Protein AF-A0A660NK61-F1 (afdb_monomer_lite)

Structure (mmCIF, N/CA/C/O backbone):
data_AF-A0A660NK61-F1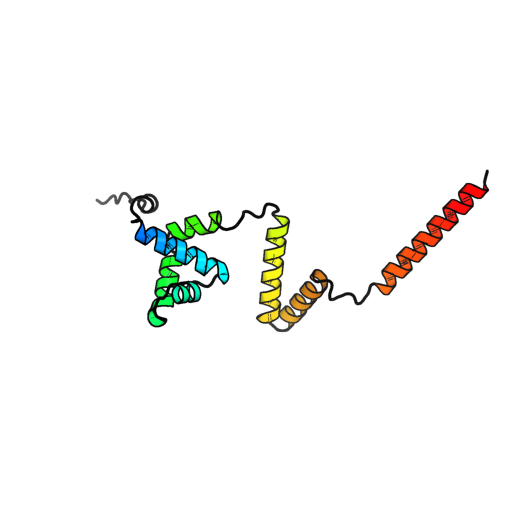
#
_entry.id   AF-A0A660NK61-F1
#
loop_
_atom_site.group_PDB
_atom_site.id
_atom_site.type_symbol
_atom_site.label_atom_id
_atom_site.label_alt_id
_atom_site.label_comp_id
_atom_site.label_asym_id
_atom_site.label_entity_id
_atom_site.label_seq_id
_atom_site.pdbx_PDB_ins_code
_atom_site.Cartn_x
_atom_site.Cartn_y
_atom_site.Cartn_z
_atom_site.occupancy
_atom_site.B_iso_or_equiv
_atom_site.auth_seq_id
_atom_site.auth_comp_id
_atom_site.auth_asym_id
_atom_site.auth_atom_id
_atom_site.pdbx_PDB_model_num
ATOM 1 N N . MET A 1 1 ? 45.133 -19.763 -10.927 1.00 37.56 1 MET A N 1
ATOM 2 C CA . MET A 1 1 ? 44.613 -19.486 -9.571 1.00 37.56 1 MET A CA 1
ATOM 3 C C . MET A 1 1 ? 43.768 -18.231 -9.644 1.00 37.56 1 MET A C 1
ATOM 5 O O . MET A 1 1 ? 44.302 -17.174 -9.946 1.00 37.56 1 MET A O 1
ATOM 9 N N . GLY A 1 2 ? 42.454 -18.376 -9.482 1.00 45.50 2 GLY A N 1
ATOM 10 C CA . GLY A 1 2 ? 41.521 -17.257 -9.492 1.00 45.50 2 GLY A CA 1
ATOM 11 C C . GLY A 1 2 ? 41.508 -16.524 -8.156 1.00 45.50 2 GLY A C 1
ATOM 12 O O . GLY A 1 2 ? 41.572 -17.148 -7.099 1.00 45.50 2 GLY A O 1
ATOM 13 N N . LYS A 1 3 ? 41.370 -15.203 -8.227 1.00 39.81 3 LYS A N 1
ATOM 14 C CA . LYS A 1 3 ? 40.643 -14.419 -7.233 1.00 39.81 3 LYS A CA 1
ATOM 15 C C . LYS A 1 3 ? 39.772 -13.437 -8.004 1.00 39.81 3 LYS A C 1
ATOM 17 O O . LYS A 1 3 ? 40.244 -12.412 -8.479 1.00 39.81 3 LYS A O 1
ATOM 22 N N . GLN A 1 4 ? 38.514 -13.830 -8.188 1.00 43.00 4 GLN A N 1
ATOM 23 C CA . GLN A 1 4 ? 37.429 -12.924 -8.533 1.00 43.00 4 GLN A CA 1
ATOM 24 C C . GLN A 1 4 ? 37.306 -11.930 -7.377 1.00 43.00 4 GLN A C 1
ATOM 26 O O . GLN A 1 4 ? 36.860 -12.289 -6.290 1.00 43.00 4 GLN A O 1
ATOM 31 N N . THR A 1 5 ? 37.752 -10.697 -7.584 1.00 44.28 5 THR A N 1
ATOM 32 C CA . THR A 1 5 ? 37.289 -9.576 -6.772 1.00 44.28 5 THR A CA 1
ATOM 33 C C . THR A 1 5 ? 35.879 -9.279 -7.253 1.00 44.28 5 THR A C 1
ATOM 35 O O . THR A 1 5 ? 35.692 -8.796 -8.370 1.00 44.28 5 THR A O 1
ATOM 38 N N . ALA A 1 6 ? 34.896 -9.689 -6.455 1.00 44.34 6 ALA A N 1
ATOM 39 C CA . ALA A 1 6 ? 33.497 -9.375 -6.670 1.00 44.34 6 ALA A CA 1
ATOM 40 C C . ALA A 1 6 ? 33.363 -7.854 -6.815 1.00 44.34 6 ALA A C 1
ATOM 42 O O . ALA A 1 6 ? 33.584 -7.110 -5.863 1.00 44.34 6 ALA A O 1
ATOM 43 N N . PHE A 1 7 ? 33.080 -7.405 -8.036 1.00 41.19 7 PHE A N 1
ATOM 44 C CA . PHE A 1 7 ? 32.620 -6.051 -8.286 1.00 41.19 7 PHE A CA 1
ATOM 45 C C . PHE A 1 7 ? 31.256 -5.941 -7.620 1.00 41.19 7 PHE A C 1
ATOM 47 O O . PHE A 1 7 ? 30.311 -6.610 -8.036 1.00 41.19 7 PHE A O 1
ATOM 54 N N . ASP A 1 8 ? 31.179 -5.161 -6.549 1.00 45.44 8 ASP A N 1
ATOM 55 C CA . ASP A 1 8 ? 29.923 -4.878 -5.878 1.00 45.44 8 ASP A CA 1
ATOM 56 C C . ASP A 1 8 ? 29.062 -4.017 -6.818 1.00 45.44 8 ASP A C 1
ATOM 58 O O . ASP A 1 8 ? 29.310 -2.833 -7.041 1.00 45.44 8 ASP A O 1
ATOM 62 N N . VAL A 1 9 ? 28.095 -4.664 -7.475 1.00 48.53 9 VAL A N 1
ATOM 63 C CA . VAL A 1 9 ? 27.242 -4.096 -8.540 1.00 48.53 9 VAL A CA 1
ATOM 64 C C . VAL A 1 9 ? 26.232 -3.079 -7.978 1.00 48.53 9 VAL A C 1
ATOM 66 O O . VAL A 1 9 ? 25.512 -2.422 -8.732 1.00 48.53 9 VAL A O 1
ATOM 69 N N . SER A 1 10 ? 26.167 -2.931 -6.654 1.00 47.00 10 SER A N 1
ATOM 70 C CA . SER A 1 10 ? 25.182 -2.104 -5.959 1.00 47.00 10 SER A CA 1
ATOM 71 C C . SER A 1 10 ? 25.437 -0.593 -6.090 1.00 47.00 10 SER A C 1
ATOM 73 O O . SER A 1 10 ? 24.477 0.174 -6.165 1.00 47.00 10 SER A O 1
ATOM 75 N N . GLU A 1 11 ? 26.693 -0.153 -6.229 1.00 42.38 11 GLU A N 1
ATOM 76 C CA . GLU A 1 11 ? 27.041 1.280 -6.240 1.00 42.38 11 GLU A CA 1
ATOM 77 C C . GLU A 1 11 ? 27.090 1.922 -7.646 1.00 42.38 11 GLU A C 1
ATOM 79 O O . GLU A 1 11 ? 26.997 3.142 -7.772 1.00 42.38 11 GLU A O 1
ATOM 84 N N . MET A 1 12 ? 27.154 1.144 -8.737 1.00 43.84 12 MET A N 1
ATOM 85 C CA . MET A 1 12 ? 27.301 1.692 -10.104 1.00 43.84 12 MET A CA 1
ATOM 86 C C . MET A 1 12 ? 25.999 2.184 -10.778 1.00 43.84 12 MET A C 1
ATOM 88 O O . MET A 1 12 ? 26.067 2.865 -11.802 1.00 43.84 12 MET A O 1
ATOM 92 N N . LYS A 1 13 ? 24.802 1.874 -10.258 1.00 51.62 13 LYS A N 1
ATOM 93 C CA . LYS A 1 13 ? 23.532 2.053 -11.007 1.00 51.62 13 LYS A CA 1
ATOM 94 C C . LYS A 1 13 ? 22.790 3.386 -10.835 1.00 51.62 13 LYS A C 1
ATOM 96 O O . LYS A 1 13 ? 21.799 3.595 -11.528 1.00 51.62 13 LYS A O 1
ATOM 101 N N . GLN A 1 14 ? 23.225 4.297 -9.964 1.00 49.81 14 GLN A N 1
ATOM 102 C CA . GLN A 1 14 ? 22.480 5.549 -9.723 1.00 49.81 14 GLN A CA 1
ATOM 103 C C . GLN A 1 14 ? 22.960 6.753 -10.557 1.00 49.81 14 GLN A C 1
ATOM 105 O O . GLN A 1 14 ? 22.228 7.731 -10.688 1.00 49.81 14 GLN A O 1
ATOM 110 N N . GLY A 1 15 ? 24.151 6.689 -11.165 1.00 49.44 15 GLY A N 1
ATOM 111 C CA . GLY A 1 15 ? 24.775 7.833 -11.851 1.00 49.44 15 GLY A CA 1
ATOM 112 C C . GLY A 1 15 ? 24.477 7.993 -13.349 1.00 49.44 15 GLY A C 1
ATOM 113 O O . GLY A 1 15 ? 24.793 9.042 -13.902 1.00 49.44 15 GLY A O 1
ATOM 114 N N . TYR A 1 16 ? 23.876 6.996 -14.011 1.00 56.84 16 TYR A N 1
ATOM 115 C CA . TYR A 1 16 ? 23.805 6.931 -15.486 1.00 56.84 16 TYR A CA 1
ATOM 116 C C . TYR A 1 16 ? 22.389 6.831 -16.069 1.00 56.84 16 TYR A C 1
ATOM 118 O O . TYR A 1 16 ? 22.238 6.521 -17.245 1.00 56.84 16 TYR A O 1
ATOM 126 N N . LEU A 1 17 ? 21.348 7.090 -15.276 1.00 68.06 17 LEU A N 1
ATOM 127 C CA . LEU A 1 17 ? 19.986 7.168 -15.808 1.00 68.06 17 LEU A CA 1
ATOM 128 C C . LEU A 1 17 ? 19.835 8.440 -16.636 1.00 68.06 17 LEU A C 1
ATOM 130 O O . LEU A 1 17 ? 19.994 9.551 -16.108 1.00 68.06 17 LEU A O 1
ATOM 134 N N . THR A 1 18 ? 19.498 8.267 -17.912 1.00 80.25 18 THR A N 1
ATOM 135 C CA . THR A 1 18 ? 19.130 9.387 -18.781 1.00 80.25 18 THR A CA 1
ATOM 136 C C . THR A 1 18 ? 17.895 10.112 -18.221 1.00 80.25 18 THR A C 1
ATOM 138 O O . THR A 1 18 ? 17.131 9.533 -17.437 1.00 80.25 18 THR A O 1
ATOM 141 N N . PRO A 1 19 ? 17.678 11.392 -18.575 1.00 79.38 19 PRO A N 1
ATOM 142 C CA . PRO A 1 19 ? 16.498 12.131 -18.124 1.00 79.38 19 PRO A CA 1
ATOM 143 C C . PRO A 1 19 ? 15.181 11.403 -18.431 1.00 79.38 19 PRO A C 1
ATOM 145 O O . PRO A 1 19 ? 14.299 11.348 -17.576 1.00 79.38 19 PRO A O 1
ATOM 148 N N . ASP A 1 20 ? 15.089 10.774 -19.602 1.00 79.19 20 ASP A N 1
ATOM 149 C CA . ASP A 1 20 ? 13.887 10.069 -20.057 1.00 79.19 20 ASP A CA 1
ATOM 150 C C . ASP A 1 20 ? 13.648 8.771 -19.274 1.00 79.19 20 ASP A C 1
ATOM 152 O O . ASP A 1 20 ? 12.535 8.482 -18.839 1.00 79.19 20 ASP A O 1
ATOM 156 N N . GLU A 1 21 ? 14.711 8.008 -19.014 1.00 83.56 21 GLU A N 1
ATOM 157 C CA . GLU A 1 21 ? 14.654 6.792 -18.198 1.00 83.56 21 GLU A CA 1
ATOM 158 C C . GLU A 1 21 ? 14.257 7.063 -16.748 1.00 83.56 21 GLU A C 1
ATOM 160 O O . GLU A 1 21 ? 13.641 6.213 -16.097 1.00 83.56 21 GLU A O 1
ATOM 165 N N . ARG A 1 22 ? 14.641 8.230 -16.230 1.00 85.62 22 ARG A N 1
ATOM 166 C CA . ARG A 1 22 ? 14.244 8.684 -14.901 1.00 85.62 22 ARG A CA 1
ATOM 167 C C . ARG A 1 22 ? 12.768 9.048 -14.875 1.00 85.62 22 ARG A C 1
ATOM 169 O O . ARG A 1 22 ? 12.054 8.571 -14.003 1.00 85.62 22 ARG A O 1
ATOM 176 N N . LEU A 1 23 ? 12.314 9.810 -15.868 1.00 87.06 23 LEU A N 1
ATOM 177 C CA . LEU A 1 23 ? 10.918 10.217 -15.992 1.00 87.06 23 LEU A CA 1
ATOM 178 C C . LEU A 1 23 ? 9.993 9.001 -16.105 1.00 87.06 23 LEU A C 1
ATOM 180 O O . LEU A 1 23 ? 8.974 8.947 -15.425 1.00 87.06 23 LEU A O 1
ATOM 184 N N . LEU A 1 24 ? 10.389 7.984 -16.877 1.00 89.12 24 LEU A N 1
ATOM 185 C CA . LEU A 1 24 ? 9.658 6.717 -16.965 1.00 89.12 24 LEU A CA 1
ATOM 186 C C . LEU A 1 24 ? 9.486 6.052 -15.589 1.00 89.12 24 LEU A C 1
ATOM 188 O O . LEU A 1 24 ? 8.394 5.601 -15.246 1.00 89.12 24 LEU A O 1
ATOM 192 N N . ARG A 1 25 ? 10.560 5.988 -14.796 1.00 89.94 25 ARG A N 1
ATOM 193 C CA . ARG A 1 25 ? 10.537 5.380 -13.457 1.00 89.94 25 ARG A CA 1
ATOM 194 C C . ARG A 1 25 ? 9.735 6.211 -12.462 1.00 89.94 25 ARG A C 1
ATOM 196 O O . ARG A 1 25 ? 9.009 5.640 -11.656 1.00 89.94 25 ARG A O 1
ATOM 203 N N . ASP A 1 26 ? 9.829 7.534 -12.540 1.00 89.00 26 ASP A N 1
ATOM 204 C CA . ASP A 1 26 ? 9.043 8.444 -11.707 1.00 89.00 26 ASP A CA 1
ATOM 205 C C . ASP A 1 26 ? 7.540 8.314 -12.006 1.00 89.00 26 ASP A C 1
ATOM 207 O O . ASP A 1 26 ? 6.730 8.247 -11.080 1.00 89.00 26 ASP A O 1
ATOM 211 N N . GLU A 1 27 ? 7.153 8.209 -13.281 1.00 90.75 27 GLU A N 1
ATOM 212 C CA . GLU A 1 27 ? 5.764 7.946 -13.683 1.00 90.75 27 GLU A CA 1
ATOM 213 C C . GLU A 1 27 ? 5.283 6.564 -13.219 1.00 90.75 27 GLU A C 1
ATOM 215 O O . GLU A 1 27 ? 4.185 6.453 -12.670 1.00 90.75 27 GLU A O 1
ATOM 220 N N . PHE A 1 28 ? 6.121 5.525 -13.329 1.00 93.19 28 PHE A N 1
ATOM 221 C CA . PHE A 1 28 ? 5.792 4.202 -12.786 1.00 93.19 28 PHE A CA 1
ATOM 222 C C . PHE A 1 28 ? 5.501 4.260 -11.287 1.00 93.19 28 PHE A C 1
ATOM 224 O O . PHE A 1 28 ? 4.505 3.702 -10.830 1.00 93.19 28 PHE A O 1
ATOM 231 N N . VAL A 1 29 ? 6.331 4.969 -10.517 1.00 90.88 29 VAL A N 1
ATOM 232 C CA . VAL A 1 29 ? 6.129 5.120 -9.071 1.00 90.88 29 VAL A CA 1
ATOM 233 C C . VAL A 1 29 ? 4.804 5.825 -8.769 1.00 90.88 29 VAL A C 1
ATOM 235 O O . VAL A 1 29 ? 4.060 5.368 -7.902 1.00 90.88 29 VAL A O 1
ATOM 238 N N . LYS A 1 30 ? 4.468 6.903 -9.492 1.00 89.81 30 LYS A N 1
ATOM 239 C CA . LYS A 1 30 ? 3.190 7.617 -9.312 1.00 89.81 30 LYS A CA 1
ATOM 240 C C . LYS A 1 30 ? 1.981 6.722 -9.566 1.00 89.81 30 LYS A C 1
ATOM 242 O O . LYS A 1 30 ? 1.013 6.789 -8.810 1.00 89.81 30 LYS A O 1
ATOM 247 N N . GLU A 1 31 ? 2.017 5.911 -10.621 1.00 90.44 31 GLU A N 1
ATOM 248 C CA . GLU A 1 31 ? 0.920 4.995 -10.938 1.00 90.44 31 GLU A CA 1
ATOM 249 C C . GLU A 1 31 ? 0.846 3.834 -9.944 1.00 90.44 31 GLU A C 1
ATOM 251 O O . GLU A 1 31 ? -0.238 3.537 -9.446 1.00 90.44 31 GLU A O 1
ATOM 256 N N . TYR A 1 32 ? 1.986 3.245 -9.577 1.00 91.81 32 TYR A N 1
ATOM 257 C CA . TYR A 1 32 ? 2.063 2.146 -8.613 1.00 91.81 32 TYR A CA 1
ATOM 258 C C . TYR A 1 32 ? 1.505 2.518 -7.238 1.00 91.81 32 TYR A C 1
ATOM 260 O O . TYR A 1 32 ? 0.854 1.703 -6.590 1.00 91.81 32 TYR A O 1
ATOM 268 N N . LEU A 1 33 ? 1.700 3.757 -6.784 1.00 86.94 33 LEU A N 1
ATOM 269 C CA . LEU A 1 33 ? 1.194 4.208 -5.485 1.00 86.94 33 LEU A CA 1
ATOM 270 C C . LEU A 1 33 ? -0.338 4.318 -5.405 1.00 86.94 33 LEU A C 1
ATOM 272 O O . LEU A 1 33 ? -0.867 4.488 -4.309 1.00 86.94 33 LEU A O 1
ATOM 276 N N . LYS A 1 34 ? -1.066 4.228 -6.526 1.00 86.31 34 LYS A N 1
ATOM 277 C CA . LYS A 1 34 ? -2.535 4.329 -6.531 1.00 86.31 34 LYS A CA 1
ATOM 278 C C . LYS A 1 34 ? -3.206 3.053 -6.030 1.00 86.31 34 LYS A C 1
ATOM 280 O O . LYS A 1 34 ? -4.221 3.127 -5.343 1.00 86.31 34 LYS A O 1
ATOM 285 N N . ASP A 1 35 ? -2.679 1.898 -6.414 1.00 86.25 35 ASP A N 1
ATOM 286 C CA . ASP A 1 35 ? -3.283 0.583 -6.177 1.00 86.25 35 ASP A CA 1
ATOM 287 C C . ASP A 1 35 ? -2.277 -0.499 -5.748 1.00 86.25 35 ASP A C 1
ATOM 289 O O . ASP A 1 35 ? -2.685 -1.637 -5.517 1.00 86.25 35 ASP A O 1
ATOM 293 N N . PHE A 1 36 ? -0.995 -0.148 -5.580 1.00 86.75 36 PHE A N 1
ATOM 294 C CA . PHE A 1 36 ? 0.105 -1.046 -5.194 1.00 86.75 36 PHE A CA 1
ATOM 295 C C . PHE A 1 36 ? 0.196 -2.302 -6.071 1.00 86.75 36 PHE A C 1
ATOM 297 O O . PHE A 1 36 ? 0.584 -3.378 -5.615 1.00 86.75 36 PHE A O 1
ATOM 304 N N . ASP A 1 37 ? -0.174 -2.156 -7.342 1.00 89.88 37 ASP A N 1
ATOM 305 C CA . ASP A 1 37 ? -0.256 -3.238 -8.312 1.00 89.88 37 ASP A CA 1
ATOM 306 C C . ASP A 1 37 ? 0.674 -2.919 -9.498 1.00 89.88 37 ASP A C 1
ATOM 308 O O . ASP A 1 37 ? 0.392 -2.004 -10.278 1.00 89.88 37 ASP A O 1
ATOM 312 N N . PRO A 1 38 ? 1.801 -3.643 -9.649 1.00 90.88 38 PRO A N 1
ATOM 313 C CA . PRO A 1 38 ? 2.796 -3.336 -10.673 1.00 90.88 38 PRO A CA 1
ATOM 314 C C . PRO A 1 38 ? 2.272 -3.592 -12.093 1.00 90.88 38 PRO A C 1
ATOM 316 O O . PRO A 1 38 ? 2.657 -2.882 -13.021 1.00 90.88 38 PRO A O 1
ATOM 319 N N . TYR A 1 39 ? 1.354 -4.549 -12.265 1.00 93.06 39 TYR A N 1
ATOM 320 C CA . TYR A 1 39 ? 0.727 -4.841 -13.554 1.00 93.06 39 TYR A CA 1
ATOM 321 C C . TYR A 1 39 ? -0.221 -3.712 -13.968 1.00 93.06 39 TYR A C 1
ATOM 323 O O . TYR A 1 39 ? -0.153 -3.208 -15.092 1.00 93.06 39 TYR A O 1
ATOM 331 N N . LYS A 1 40 ? -1.078 -3.252 -13.048 1.00 91.50 40 LYS A N 1
ATOM 332 C CA . LYS A 1 40 ? -1.982 -2.124 -13.327 1.00 91.50 40 LYS A CA 1
ATOM 333 C C . LYS A 1 40 ? -1.229 -0.815 -13.530 1.00 91.50 40 LYS A C 1
ATOM 335 O O . LYS A 1 40 ? -1.632 -0.036 -14.392 1.00 91.50 40 LYS A O 1
ATOM 340 N N . ALA A 1 41 ? -0.141 -0.587 -12.798 1.00 92.75 41 ALA A N 1
ATOM 341 C CA . ALA A 1 41 ? 0.722 0.571 -13.005 1.00 92.75 41 ALA A CA 1
ATOM 342 C C . ALA A 1 41 ? 1.303 0.583 -14.427 1.00 92.75 41 ALA A C 1
ATOM 344 O O . ALA A 1 41 ? 1.175 1.580 -15.138 1.00 92.75 41 ALA A O 1
ATOM 345 N N . ALA A 1 42 ? 1.839 -0.553 -14.885 1.00 93.19 42 ALA A N 1
ATOM 346 C CA . ALA A 1 42 ? 2.356 -0.692 -16.242 1.00 93.19 42 ALA A CA 1
ATOM 347 C C . ALA A 1 42 ? 1.263 -0.485 -17.313 1.00 93.19 42 ALA A C 1
ATOM 349 O O . ALA A 1 42 ? 1.484 0.218 -18.301 1.00 93.19 42 ALA A O 1
ATOM 350 N N . LEU A 1 43 ? 0.050 -1.006 -17.109 1.00 93.56 43 LEU A N 1
ATOM 351 C CA . LEU A 1 43 ? -1.068 -0.749 -18.027 1.00 93.56 43 LEU A CA 1
ATOM 352 C C . LEU A 1 43 ? -1.406 0.745 -18.146 1.00 93.56 43 LEU A C 1
ATOM 354 O O . LEU A 1 43 ? -1.638 1.237 -19.248 1.00 93.56 43 LEU A O 1
ATOM 358 N N . ARG A 1 44 ? -1.421 1.481 -17.029 1.00 91.06 44 ARG A N 1
ATOM 359 C CA . ARG A 1 44 ? -1.727 2.924 -17.016 1.00 91.06 44 ARG A CA 1
ATOM 360 C C . ARG A 1 44 ? -0.636 3.766 -17.665 1.00 91.06 44 ARG A C 1
ATOM 362 O O . ARG A 1 44 ? -0.946 4.788 -18.268 1.00 91.06 44 ARG A O 1
ATOM 369 N N . MET A 1 45 ? 0.612 3.309 -17.601 1.00 91.50 45 MET A N 1
ATOM 370 C CA . MET A 1 45 ? 1.726 3.903 -18.344 1.00 91.50 45 MET A CA 1
ATOM 371 C C . MET A 1 45 ? 1.647 3.667 -19.859 1.00 91.50 45 MET A C 1
ATOM 373 O O . MET A 1 45 ? 2.414 4.270 -20.606 1.00 91.50 45 MET A O 1
ATOM 377 N N . GLY A 1 46 ? 0.738 2.804 -20.325 1.00 90.50 46 GLY A N 1
ATOM 378 C CA . GLY A 1 46 ? 0.541 2.512 -21.744 1.00 90.50 46 GLY A CA 1
ATOM 379 C C . GLY A 1 46 ? 1.281 1.273 -22.252 1.00 90.50 46 GLY A C 1
ATOM 380 O O . GLY A 1 46 ? 1.340 1.067 -23.466 1.00 90.50 46 GLY A O 1
ATOM 381 N N . PHE A 1 47 ? 1.824 0.425 -21.370 1.00 91.00 47 PHE A N 1
ATOM 382 C CA . PHE A 1 47 ? 2.336 -0.881 -21.791 1.00 91.00 47 PHE A CA 1
ATOM 383 C C . PHE A 1 47 ? 1.187 -1.769 -22.287 1.00 91.00 47 PHE A C 1
ATOM 385 O O . PHE A 1 47 ? 0.099 -1.798 -21.710 1.00 91.00 47 PHE A O 1
ATOM 392 N N . GLN A 1 48 ? 1.430 -2.528 -23.358 1.00 92.06 48 GLN A N 1
ATOM 393 C CA . GLN A 1 48 ? 0.469 -3.533 -23.815 1.00 92.06 48 GLN A CA 1
ATOM 394 C C . GLN A 1 48 ? 0.312 -4.624 -22.753 1.00 92.06 48 GLN A C 1
ATOM 396 O O . GLN A 1 48 ? 1.292 -5.009 -22.118 1.00 92.06 48 GLN A O 1
ATOM 401 N N . SER A 1 49 ? -0.896 -5.170 -22.602 1.00 90.19 49 SER A N 1
ATOM 402 C CA . SER A 1 49 ? -1.212 -6.163 -21.562 1.00 90.19 49 SER A CA 1
ATOM 403 C C . SER A 1 49 ? -0.268 -7.364 -21.541 1.00 90.19 49 SER A C 1
ATOM 405 O O . SER A 1 49 ? 0.102 -7.820 -20.467 1.00 90.19 49 S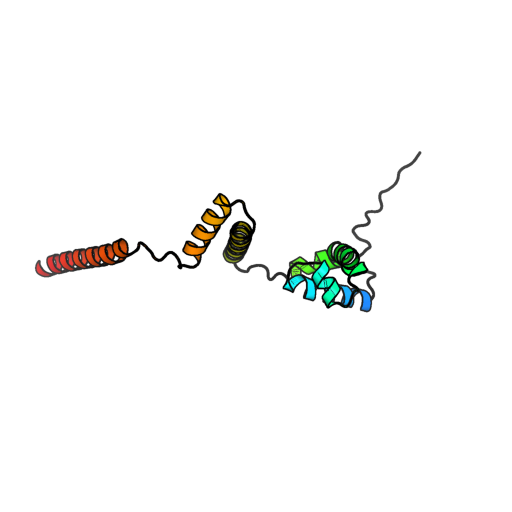ER A O 1
ATOM 407 N N . VAL A 1 50 ? 0.175 -7.819 -22.715 1.00 92.25 50 VAL A N 1
ATOM 408 C CA . VAL A 1 50 ? 1.104 -8.949 -22.875 1.00 92.25 50 VAL A CA 1
ATOM 409 C C . VAL A 1 50 ? 2.473 -8.676 -22.238 1.00 92.25 50 VAL A C 1
ATOM 411 O O . VAL A 1 50 ? 3.123 -9.606 -21.784 1.00 92.25 50 VAL A O 1
ATOM 414 N N . PHE A 1 51 ? 2.903 -7.413 -22.178 1.00 90.12 51 PHE A N 1
ATOM 415 C CA . PHE A 1 51 ? 4.191 -7.010 -21.604 1.00 90.12 51 PHE A CA 1
ATOM 416 C C . PHE A 1 51 ? 4.055 -6.328 -20.241 1.00 90.12 51 PHE A C 1
ATOM 418 O O . PHE A 1 51 ? 5.052 -6.157 -19.549 1.00 90.12 51 PHE A O 1
ATOM 425 N N . ALA A 1 52 ? 2.851 -5.911 -19.849 1.00 90.88 52 ALA A N 1
ATOM 426 C CA . ALA A 1 52 ? 2.629 -5.144 -18.627 1.00 90.88 52 ALA A CA 1
ATOM 427 C C . ALA A 1 52 ? 3.019 -5.923 -17.361 1.00 90.88 52 ALA A C 1
ATOM 429 O O . ALA A 1 52 ? 3.487 -5.321 -16.398 1.00 90.88 52 ALA A O 1
ATOM 430 N N . GLU A 1 53 ? 2.873 -7.248 -17.366 1.00 91.00 53 GLU A N 1
ATOM 431 C CA . GLU A 1 53 ? 3.279 -8.093 -16.239 1.00 91.00 53 GLU A CA 1
ATOM 432 C C . GLU A 1 53 ? 4.804 -8.105 -16.084 1.00 91.00 53 GLU A C 1
ATOM 434 O O . GLU A 1 53 ? 5.322 -7.713 -15.037 1.00 91.00 53 GLU A O 1
ATOM 439 N N . ASP A 1 54 ? 5.524 -8.435 -17.157 1.00 91.88 54 ASP A N 1
ATOM 440 C CA . ASP A 1 54 ? 6.988 -8.476 -17.165 1.00 91.88 54 ASP A CA 1
ATOM 441 C C . ASP A 1 54 ? 7.606 -7.098 -16.899 1.00 91.88 54 ASP A C 1
ATOM 443 O O . ASP A 1 54 ? 8.533 -6.965 -16.098 1.00 91.88 54 ASP A O 1
ATOM 447 N N . GLN A 1 55 ? 7.083 -6.049 -17.541 1.00 91.50 55 GLN A N 1
ATOM 448 C CA . GLN A 1 55 ? 7.576 -4.680 -17.368 1.00 91.50 55 GLN A CA 1
ATOM 449 C C . GLN A 1 55 ? 7.261 -4.140 -15.975 1.00 91.50 55 GLN A C 1
ATOM 451 O O . GLN A 1 55 ? 8.117 -3.505 -15.363 1.00 91.50 55 GLN A O 1
ATOM 456 N N . GLY A 1 56 ? 6.074 -4.433 -15.439 1.00 91.38 56 GLY A N 1
ATOM 457 C CA . GLY A 1 56 ? 5.717 -4.083 -14.068 1.00 91.38 56 GLY A CA 1
ATOM 458 C C . GLY A 1 56 ? 6.652 -4.739 -13.054 1.00 91.38 56 GLY A C 1
ATOM 459 O O . GLY A 1 56 ? 7.123 -4.069 -12.134 1.00 91.38 56 GLY A O 1
ATOM 460 N N . GLN A 1 57 ? 6.984 -6.020 -13.251 1.00 93.25 57 GLN A N 1
ATOM 461 C CA . GLN A 1 57 ? 7.941 -6.731 -12.400 1.00 93.25 57 GLN A CA 1
ATOM 462 C C . GLN A 1 57 ? 9.374 -6.213 -12.552 1.00 93.25 57 GLN A C 1
ATOM 464 O O . GLN A 1 57 ? 10.115 -6.131 -11.573 1.00 93.25 57 GLN A O 1
ATOM 469 N N . LEU A 1 58 ? 9.788 -5.830 -13.757 1.00 91.50 58 LEU A N 1
ATOM 470 C CA . LEU A 1 58 ? 11.114 -5.262 -13.975 1.00 91.50 58 LEU A CA 1
ATOM 471 C C . LEU A 1 58 ? 11.246 -3.893 -13.297 1.00 91.50 58 LEU A C 1
ATOM 473 O O . LEU A 1 58 ? 12.231 -3.647 -12.603 1.00 91.50 58 LEU A O 1
ATOM 477 N N . LEU A 1 59 ? 10.240 -3.029 -13.455 1.00 91.06 59 LEU A N 1
ATOM 478 C CA . LEU A 1 59 ? 10.231 -1.679 -12.895 1.00 91.06 59 LEU A CA 1
ATOM 479 C C . LEU A 1 59 ? 10.103 -1.683 -11.372 1.00 91.06 59 LEU A C 1
ATOM 481 O O . LEU A 1 59 ? 10.808 -0.923 -10.715 1.00 91.06 59 LEU A O 1
ATOM 485 N N . ILE A 1 60 ? 9.277 -2.555 -10.780 1.00 90.75 60 ILE A N 1
ATOM 486 C CA . ILE A 1 60 ? 9.175 -2.621 -9.315 1.00 90.75 60 ILE A CA 1
ATOM 487 C C . ILE A 1 60 ? 10.472 -3.119 -8.674 1.00 90.75 60 ILE A C 1
ATOM 489 O O . ILE A 1 60 ? 10.819 -2.677 -7.584 1.00 90.75 60 ILE A O 1
ATOM 493 N N . ASN A 1 61 ? 11.220 -3.992 -9.352 1.00 89.75 61 ASN A N 1
ATOM 494 C CA . ASN A 1 61 ? 12.518 -4.478 -8.885 1.00 89.75 61 ASN A CA 1
ATOM 495 C C . ASN A 1 61 ? 13.683 -3.542 -9.262 1.00 89.75 61 ASN A C 1
ATOM 497 O O . ASN A 1 61 ? 14.838 -3.840 -8.948 1.00 89.75 61 ASN A O 1
ATOM 501 N N . ASP A 1 62 ? 13.413 -2.413 -9.924 1.00 88.06 62 ASP A N 1
ATOM 502 C CA . ASP A 1 62 ? 14.444 -1.452 -10.298 1.00 88.06 62 ASP A CA 1
ATOM 503 C C . ASP A 1 62 ? 14.993 -0.733 -9.043 1.00 88.06 62 ASP A C 1
ATOM 505 O O . ASP A 1 62 ? 14.214 -0.194 -8.247 1.00 88.06 62 ASP A O 1
ATOM 509 N N . PRO A 1 63 ? 16.328 -0.673 -8.850 1.00 84.56 63 PRO A N 1
ATOM 510 C CA . PRO A 1 63 ? 16.932 -0.034 -7.680 1.00 84.56 63 PRO A CA 1
ATOM 511 C C . PRO A 1 63 ? 16.539 1.435 -7.493 1.00 84.56 63 PRO A C 1
ATOM 513 O O . PRO A 1 63 ? 16.443 1.908 -6.361 1.00 84.56 63 PRO A O 1
ATOM 516 N N . TYR A 1 64 ? 16.312 2.169 -8.584 1.00 86.56 64 TYR A N 1
ATOM 517 C CA . TYR A 1 64 ? 15.888 3.562 -8.520 1.00 86.56 64 TYR A CA 1
ATOM 518 C C . TYR A 1 64 ? 14.450 3.672 -8.007 1.00 86.56 64 TYR A C 1
ATOM 520 O O . TYR A 1 64 ? 14.180 4.460 -7.105 1.00 86.56 64 TYR A O 1
ATOM 528 N N . VAL A 1 65 ? 13.543 2.843 -8.530 1.00 87.81 65 VAL A N 1
ATOM 529 C CA . VAL A 1 65 ? 12.140 2.784 -8.089 1.00 87.81 65 VAL A CA 1
ATOM 530 C C . VAL A 1 65 ? 12.072 2.411 -6.608 1.00 87.81 65 VAL A C 1
ATOM 532 O O . VAL A 1 65 ? 11.432 3.113 -5.824 1.00 87.81 65 VAL A O 1
ATOM 535 N N . GLN A 1 66 ? 12.823 1.389 -6.192 1.00 85.94 66 GLN A N 1
ATOM 536 C CA . GLN A 1 66 ? 12.936 0.974 -4.789 1.00 85.94 66 GLN A CA 1
ATOM 537 C C . GLN A 1 66 ? 13.458 2.093 -3.874 1.00 85.94 66 GLN A C 1
ATOM 539 O O . GLN A 1 66 ? 12.964 2.252 -2.760 1.00 85.94 66 GLN A O 1
ATOM 544 N N . ALA A 1 67 ? 14.400 2.918 -4.343 1.00 83.81 67 ALA A N 1
ATOM 545 C CA . ALA A 1 67 ? 14.904 4.065 -3.586 1.00 83.81 67 ALA A CA 1
ATOM 546 C C . ALA A 1 67 ? 13.916 5.249 -3.510 1.00 83.81 67 ALA A C 1
ATOM 548 O O . ALA A 1 67 ? 14.046 6.092 -2.618 1.00 83.81 67 ALA A O 1
ATOM 549 N N . GLN A 1 68 ? 12.947 5.341 -4.429 1.00 83.00 68 GLN A N 1
ATOM 550 C CA . GLN A 1 68 ? 11.939 6.411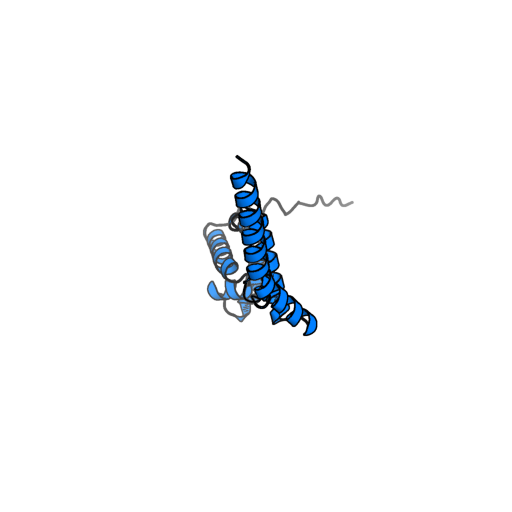 -4.458 1.00 83.00 68 GLN A CA 1
ATOM 551 C C . GLN A 1 68 ? 10.694 6.093 -3.623 1.00 83.00 68 GLN A C 1
ATOM 553 O O . GLN A 1 68 ? 10.146 6.987 -2.977 1.00 83.00 68 GLN A O 1
ATOM 558 N N . LEU A 1 69 ? 10.273 4.826 -3.569 1.00 82.25 69 LEU A N 1
ATOM 559 C CA . LEU A 1 69 ? 9.116 4.384 -2.780 1.00 82.25 69 LEU A CA 1
ATOM 560 C C . LEU A 1 69 ? 9.113 4.870 -1.311 1.00 82.25 69 LEU A C 1
ATOM 562 O O . LEU A 1 69 ? 8.075 5.375 -0.875 1.00 82.25 69 LEU A O 1
ATOM 566 N N . PRO A 1 70 ? 10.217 4.786 -0.536 1.00 73.88 70 PRO A N 1
ATOM 567 C CA . PRO A 1 70 ? 10.233 5.262 0.848 1.00 73.88 70 PRO A CA 1
ATOM 568 C C . PRO A 1 70 ? 10.236 6.791 0.975 1.00 73.88 70 PRO A C 1
ATOM 570 O O . PRO A 1 70 ? 9.807 7.298 2.001 1.00 73.88 70 PRO A O 1
ATOM 573 N N . LYS A 1 71 ? 10.680 7.537 -0.047 1.00 73.12 71 LYS A N 1
ATOM 574 C CA . LYS A 1 71 ? 10.688 9.014 -0.028 1.00 73.12 71 LYS A CA 1
ATOM 575 C C . LYS A 1 71 ? 9.303 9.610 -0.262 1.00 73.12 71 LYS A C 1
ATOM 577 O O . LYS A 1 71 ? 9.030 10.724 0.176 1.00 73.12 71 LYS A O 1
ATOM 582 N N . ILE A 1 72 ? 8.467 8.895 -1.014 1.00 68.12 72 ILE A N 1
ATOM 583 C CA . ILE A 1 72 ? 7.124 9.344 -1.396 1.00 68.12 72 ILE A CA 1
ATOM 584 C C . ILE A 1 72 ? 6.069 8.818 -0.429 1.00 68.12 72 ILE A C 1
ATOM 586 O O . ILE A 1 72 ? 5.032 9.459 -0.266 1.00 68.12 72 ILE A O 1
ATOM 590 N N . ARG A 1 73 ? 6.327 7.700 0.263 1.00 60.78 73 ARG A N 1
ATOM 591 C CA . ARG A 1 73 ? 5.573 7.407 1.481 1.00 60.78 73 ARG A CA 1
ATOM 592 C C . ARG A 1 73 ? 5.821 8.576 2.432 1.00 60.78 73 ARG A C 1
ATOM 594 O O . ARG A 1 73 ? 6.969 8.749 2.839 1.00 60.78 73 ARG A O 1
ATOM 601 N N . PRO A 1 74 ? 4.808 9.399 2.766 1.00 55.16 74 PRO A N 1
ATOM 602 C CA . PRO A 1 74 ? 4.984 10.313 3.874 1.00 55.16 74 PRO A CA 1
ATOM 603 C C . PRO A 1 74 ? 5.384 9.432 5.048 1.00 55.16 74 PRO A C 1
ATOM 605 O O . PRO A 1 74 ? 4.676 8.465 5.345 1.00 55.16 74 PRO A O 1
ATOM 608 N N . GLU A 1 75 ? 6.536 9.704 5.664 1.00 53.91 75 GLU A N 1
ATOM 609 C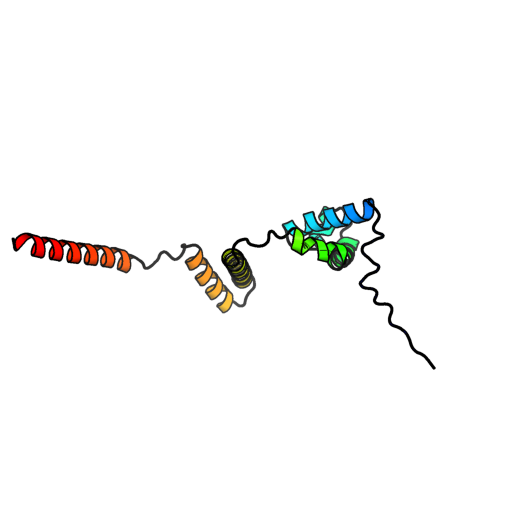 CA . GLU A 1 75 ? 6.780 9.087 6.953 1.00 53.91 75 GLU A CA 1
ATOM 610 C C . GLU A 1 75 ? 5.558 9.420 7.805 1.00 53.91 75 GLU A C 1
ATOM 612 O O . GLU A 1 75 ? 5.158 10.593 7.871 1.00 53.91 75 GLU A O 1
ATOM 617 N N . PRO A 1 76 ? 4.892 8.402 8.361 1.00 53.81 76 PRO A N 1
ATOM 618 C CA . PRO A 1 76 ? 3.787 8.642 9.251 1.00 53.81 76 PRO A CA 1
ATOM 619 C C . PRO A 1 76 ? 4.373 9.472 10.389 1.00 53.81 76 PRO A C 1
ATOM 621 O O . PRO A 1 76 ? 5.172 8.979 11.181 1.00 53.81 76 PRO A O 1
ATOM 624 N N . LYS A 1 77 ? 4.023 10.767 10.432 1.00 59.78 77 LYS A N 1
ATOM 625 C CA . LYS A 1 77 ? 4.459 11.684 11.499 1.00 59.78 77 LYS A CA 1
ATOM 626 C C . LYS A 1 77 ? 4.111 11.121 12.878 1.00 59.78 77 LYS A C 1
ATOM 628 O O . LYS A 1 77 ? 4.723 11.510 13.866 1.00 59.78 77 LYS A O 1
ATOM 633 N N . ASP A 1 78 ? 3.150 10.202 12.902 1.00 69.94 78 ASP A N 1
ATOM 634 C CA . ASP A 1 78 ? 2.748 9.402 14.033 1.00 69.94 78 ASP A CA 1
ATOM 635 C C . ASP A 1 78 ? 2.776 7.906 13.662 1.00 69.94 78 ASP A C 1
ATOM 637 O O . ASP A 1 78 ? 1.954 7.432 12.871 1.00 69.94 78 ASP A O 1
ATOM 641 N N . GLN A 1 79 ? 3.720 7.143 14.228 1.00 72.62 79 GLN A N 1
ATOM 642 C CA . GLN A 1 79 ? 3.805 5.682 14.051 1.00 72.62 79 GLN A CA 1
ATOM 643 C C . GLN A 1 79 ? 2.476 4.993 14.388 1.00 72.62 79 GLN A C 1
ATOM 645 O O . GLN A 1 79 ? 2.111 4.001 13.758 1.00 72.62 79 GLN A O 1
ATOM 650 N N . PHE A 1 80 ? 1.703 5.575 15.307 1.00 75.25 80 PHE A N 1
ATOM 651 C CA . PHE A 1 80 ? 0.386 5.082 15.671 1.00 75.25 80 PHE A CA 1
ATOM 652 C C . PHE A 1 80 ? -0.604 5.096 14.495 1.00 75.25 80 PHE A C 1
ATOM 654 O O . PHE A 1 80 ? -1.366 4.144 14.318 1.00 75.25 80 PHE A O 1
ATOM 661 N N . GLU A 1 81 ? -0.593 6.135 13.652 1.00 77.00 81 GLU A N 1
ATOM 662 C CA . GLU A 1 81 ? -1.458 6.185 12.467 1.00 77.00 81 GLU A CA 1
ATOM 663 C C . GLU A 1 81 ? -1.046 5.152 11.415 1.00 77.00 81 GLU A C 1
ATOM 665 O O . GLU A 1 81 ? -1.916 4.543 10.788 1.00 77.00 81 GLU A O 1
ATOM 670 N N . SER A 1 82 ? 0.256 4.909 11.261 1.00 76.56 82 SER A N 1
ATOM 671 C CA . SER A 1 82 ? 0.782 3.867 10.372 1.00 76.56 82 SER A CA 1
ATOM 672 C C . SER A 1 82 ? 0.333 2.479 10.789 1.00 76.56 82 SER A C 1
ATOM 674 O O . SER A 1 82 ? -0.200 1.718 9.980 1.00 76.56 82 SER A O 1
ATOM 676 N N . ASP A 1 83 ? 0.519 2.157 12.066 1.00 82.00 83 ASP A N 1
ATOM 677 C CA . ASP A 1 83 ? 0.151 0.860 12.618 1.00 82.00 83 ASP A CA 1
ATOM 678 C C . ASP A 1 83 ? -1.361 0.667 12.533 1.00 82.00 83 ASP A C 1
ATOM 680 O O . ASP A 1 83 ? -1.843 -0.395 12.137 1.00 82.00 83 ASP A O 1
ATOM 684 N N . ARG A 1 84 ? -2.131 1.729 12.792 1.00 84.94 84 ARG A N 1
ATOM 685 C CA . ARG A 1 84 ? -3.582 1.720 12.611 1.00 84.94 84 ARG A CA 1
ATOM 686 C C . ARG A 1 84 ? -3.978 1.434 11.162 1.00 84.94 84 ARG A C 1
ATOM 688 O O . ARG A 1 84 ? -4.877 0.621 10.947 1.00 84.94 84 ARG A O 1
ATOM 695 N N . GLN A 1 85 ? -3.343 2.071 10.178 1.00 86.19 85 GLN A N 1
ATOM 696 C CA . GLN A 1 85 ? -3.620 1.824 8.757 1.00 86.19 85 GLN A CA 1
ATOM 697 C C . GLN A 1 85 ? -3.289 0.380 8.363 1.00 86.19 85 GLN A C 1
ATOM 699 O O . GLN A 1 85 ? -4.132 -0.304 7.782 1.00 86.19 85 GLN A O 1
ATOM 704 N N . LEU A 1 86 ? -2.119 -0.121 8.764 1.00 88.69 86 LEU A N 1
ATOM 705 C CA . LEU A 1 86 ? -1.699 -1.499 8.507 1.00 88.69 86 LEU A CA 1
ATOM 706 C C . LEU A 1 86 ? -2.685 -2.519 9.101 1.00 88.69 86 LEU A C 1
ATOM 708 O O . LEU A 1 86 ? -3.072 -3.487 8.437 1.00 88.69 86 LEU A O 1
ATOM 712 N N . VAL A 1 87 ? -3.128 -2.293 10.341 1.00 90.38 87 VAL A N 1
ATOM 713 C CA . VAL A 1 87 ? -4.127 -3.135 11.012 1.00 90.38 87 VAL A CA 1
ATOM 714 C C . VAL A 1 87 ? -5.463 -3.093 10.265 1.00 90.38 87 VAL A C 1
ATOM 716 O O . VAL A 1 87 ? -6.055 -4.146 10.021 1.00 90.38 87 VAL A O 1
ATOM 719 N N . MET A 1 88 ? -5.928 -1.911 9.846 1.00 91.12 88 MET A N 1
ATOM 720 C CA . MET A 1 88 ? -7.162 -1.765 9.061 1.00 91.12 88 MET A CA 1
ATOM 721 C C . MET A 1 88 ? -7.109 -2.533 7.742 1.00 91.12 88 MET A C 1
ATOM 723 O O . MET A 1 88 ? -8.052 -3.261 7.421 1.00 91.12 88 MET A O 1
ATOM 727 N N . ASP A 1 89 ? -6.021 -2.408 6.990 1.00 92.88 89 ASP A N 1
ATOM 728 C CA . ASP A 1 89 ? -5.895 -3.054 5.683 1.00 92.88 89 ASP A CA 1
ATOM 729 C C . ASP A 1 89 ? -5.780 -4.574 5.806 1.00 92.88 89 ASP A C 1
ATOM 731 O O . ASP A 1 89 ? -6.412 -5.319 5.050 1.00 92.88 89 ASP A O 1
ATOM 735 N N . THR A 1 90 ? -5.061 -5.050 6.824 1.00 92.69 90 THR A N 1
ATOM 736 C CA . THR A 1 90 ? -4.960 -6.482 7.127 1.00 92.69 90 THR A CA 1
ATOM 737 C C . THR A 1 90 ? -6.326 -7.066 7.478 1.00 92.69 90 THR A C 1
ATOM 739 O O . THR A 1 90 ? -6.721 -8.098 6.929 1.00 92.69 90 THR A O 1
ATOM 742 N N . LEU A 1 91 ? -7.086 -6.387 8.344 1.00 92.75 91 LEU A N 1
ATOM 743 C CA . LEU A 1 91 ? -8.429 -6.818 8.723 1.00 92.75 91 LEU A CA 1
ATOM 744 C C . LEU A 1 91 ? -9.390 -6.801 7.532 1.00 92.75 91 LEU A C 1
ATOM 746 O O . LEU A 1 91 ? -10.156 -7.746 7.362 1.00 92.75 91 LEU A O 1
ATOM 750 N N . ARG A 1 92 ? -9.333 -5.784 6.663 1.00 93.31 92 ARG A N 1
ATOM 751 C CA . ARG A 1 92 ? -10.156 -5.740 5.440 1.00 93.31 92 ARG A CA 1
ATOM 752 C C . ARG A 1 92 ? -9.847 -6.908 4.515 1.00 93.31 92 ARG A C 1
ATOM 754 O O . ARG A 1 92 ? -10.766 -7.578 4.046 1.00 93.31 92 ARG A O 1
ATOM 761 N N . ARG A 1 93 ? -8.564 -7.197 4.290 1.00 92.31 93 ARG A N 1
ATOM 762 C CA . ARG A 1 93 ? -8.143 -8.320 3.448 1.00 92.31 93 ARG A CA 1
ATOM 763 C C . ARG A 1 93 ? -8.581 -9.661 4.036 1.00 92.31 93 ARG A C 1
ATOM 765 O O . ARG A 1 93 ? -9.052 -10.518 3.289 1.00 92.31 93 ARG A O 1
ATOM 772 N N . ALA A 1 94 ? -8.458 -9.830 5.353 1.00 91.81 94 ALA A N 1
ATOM 773 C CA . ALA A 1 94 ? -8.891 -11.030 6.065 1.00 91.81 94 ALA A CA 1
ATOM 774 C C . ALA A 1 94 ? -10.418 -11.205 6.043 1.00 91.81 94 ALA A C 1
ATOM 776 O O . ALA A 1 94 ? -10.895 -12.318 5.834 1.00 91.81 94 ALA A O 1
ATOM 777 N N . ALA A 1 95 ? -11.177 -10.115 6.185 1.00 92.56 95 ALA A N 1
ATOM 778 C CA . ALA A 1 95 ? -12.636 -10.115 6.091 1.00 92.56 95 ALA A CA 1
ATOM 779 C C . ALA A 1 95 ? -13.137 -10.510 4.692 1.00 92.56 95 ALA A C 1
ATOM 781 O O . ALA A 1 95 ? -14.162 -11.172 4.581 1.00 92.56 95 ALA A O 1
ATOM 782 N N . GLN A 1 96 ? -12.415 -10.132 3.634 1.00 91.62 96 GLN A N 1
ATOM 783 C CA . GLN A 1 96 ? -12.805 -10.419 2.249 1.00 91.62 96 GLN A CA 1
ATOM 784 C C . GLN A 1 96 ? -12.353 -11.798 1.754 1.00 91.62 96 GLN A C 1
ATOM 786 O O . GLN A 1 96 ? -13.097 -12.465 1.044 1.00 91.62 96 GLN A O 1
ATOM 791 N N . ASN A 1 97 ? -11.130 -12.218 2.099 1.00 91.56 97 ASN A N 1
ATOM 792 C CA . ASN A 1 97 ? -10.469 -13.363 1.456 1.00 91.56 97 ASN A CA 1
ATOM 793 C C . ASN A 1 97 ? -10.041 -14.470 2.434 1.00 91.56 97 ASN A C 1
ATOM 795 O O . ASN A 1 97 ? -9.483 -15.478 2.006 1.00 91.56 97 ASN A O 1
ATOM 799 N N . GLY A 1 98 ? -10.241 -14.291 3.743 1.00 87.50 98 GLY A N 1
ATOM 800 C CA . GLY A 1 98 ? -9.859 -15.287 4.748 1.00 87.50 98 GLY A CA 1
ATOM 801 C C . GLY A 1 98 ? -10.796 -16.504 4.783 1.00 87.50 98 GLY A C 1
ATOM 802 O O . GLY A 1 98 ? -11.846 -16.499 4.146 1.00 87.50 98 GLY A O 1
ATOM 803 N N . PRO A 1 99 ? -10.467 -17.551 5.558 1.00 92.19 99 PRO A N 1
ATOM 804 C CA . PRO A 1 99 ? -11.413 -18.615 5.904 1.00 92.19 99 PRO A CA 1
ATOM 805 C C . PRO A 1 99 ? -12.640 -18.059 6.640 1.00 92.19 99 PRO A C 1
ATOM 807 O O . PRO A 1 99 ? -12.521 -17.072 7.361 1.00 92.19 99 PRO A O 1
ATOM 810 N N . PHE A 1 100 ? -13.799 -18.717 6.533 1.00 89.06 100 PHE A N 1
ATOM 811 C CA . PHE A 1 100 ? -15.086 -18.194 7.032 1.00 89.06 100 PHE A CA 1
ATOM 812 C C . PHE A 1 100 ? -15.035 -17.698 8.493 1.00 89.06 100 PHE A C 1
ATOM 814 O O . PHE A 1 100 ? -15.473 -16.593 8.800 1.00 89.06 100 PHE A O 1
ATOM 821 N N . ASN A 1 101 ? -14.411 -18.467 9.392 1.00 90.50 101 ASN A N 1
ATOM 822 C CA . ASN A 1 101 ? -14.250 -18.074 10.799 1.00 90.50 101 ASN A CA 1
ATOM 823 C C . ASN A 1 101 ? -13.390 -16.808 10.962 1.00 90.50 101 ASN A C 1
ATOM 825 O O . ASN A 1 101 ? -13.713 -15.932 11.761 1.00 90.50 101 ASN A O 1
ATOM 829 N N . THR A 1 102 ? -12.314 -16.692 10.185 1.00 92.62 102 THR A N 1
ATOM 830 C CA . THR A 1 102 ? -11.438 -15.515 10.169 1.00 92.62 102 THR A CA 1
ATOM 831 C C . THR A 1 102 ? -12.144 -14.304 9.566 1.00 92.62 102 THR A C 1
ATOM 833 O O . THR A 1 102 ? -11.953 -13.196 10.061 1.00 92.62 102 THR A O 1
ATOM 836 N N . GLN A 1 103 ? -12.998 -14.498 8.556 1.00 91.44 103 GLN A N 1
ATOM 837 C CA . GLN A 1 103 ? -13.780 -13.411 7.965 1.00 91.44 103 GLN A CA 1
ATOM 838 C C . GLN A 1 103 ? -14.725 -12.786 8.991 1.00 91.44 103 GLN A C 1
ATOM 840 O O . GLN A 1 103 ? -14.725 -11.569 9.168 1.00 91.44 103 GLN A O 1
ATOM 845 N N . VAL A 1 104 ? -15.482 -13.622 9.712 1.00 92.00 1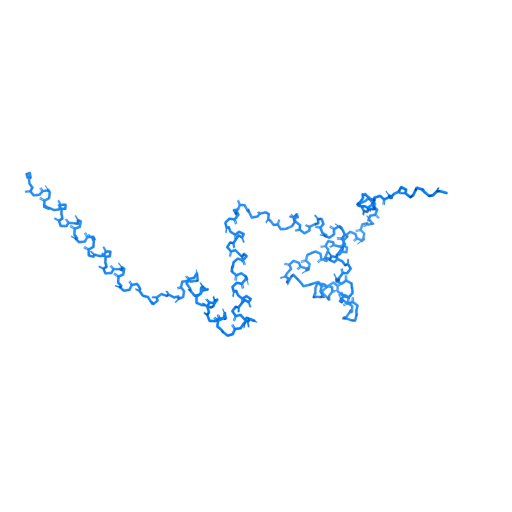04 VAL A N 1
ATOM 846 C CA . VAL A 1 104 ? -16.420 -13.177 10.755 1.00 92.00 104 VAL A CA 1
ATOM 847 C C . VAL A 1 104 ? -15.683 -12.448 11.880 1.00 92.00 104 VAL A C 1
ATOM 849 O O . VAL A 1 104 ? -16.119 -11.383 12.319 1.00 92.00 104 VAL A O 1
ATOM 852 N N . GLN A 1 105 ? -14.536 -12.970 12.325 1.00 92.12 105 GLN A N 1
ATOM 853 C CA . GLN A 1 105 ? -13.717 -12.311 13.346 1.00 92.12 105 GLN A CA 1
ATOM 854 C C . GLN A 1 105 ? -13.179 -10.957 12.869 1.00 92.12 105 GLN A C 1
ATOM 856 O O . GLN A 1 105 ? -13.316 -9.961 13.580 1.00 92.12 105 GLN A O 1
ATOM 861 N N . ALA A 1 106 ? -12.626 -10.891 11.655 1.00 92.88 106 ALA A N 1
ATOM 862 C CA . ALA A 1 106 ? -12.095 -9.653 11.094 1.00 92.88 106 ALA A CA 1
ATOM 863 C C . ALA A 1 106 ? -13.196 -8.600 10.885 1.00 92.88 106 ALA A C 1
ATOM 865 O O . ALA A 1 106 ? -13.011 -7.437 11.243 1.00 92.88 106 ALA A O 1
ATOM 866 N N . ALA A 1 107 ? -14.367 -9.010 10.389 1.00 90.88 107 ALA A N 1
ATOM 867 C CA . ALA A 1 107 ? -15.538 -8.149 10.249 1.00 90.88 107 ALA A CA 1
ATOM 868 C C . ALA A 1 107 ? -16.032 -7.608 11.603 1.00 90.88 107 ALA A C 1
ATOM 870 O O . ALA A 1 107 ? -16.372 -6.432 11.699 1.00 90.88 107 ALA A O 1
ATOM 871 N N . THR A 1 108 ? -16.001 -8.430 12.658 1.00 91.25 108 THR A N 1
ATOM 872 C CA . THR A 1 108 ? -16.371 -8.022 14.028 1.00 91.25 108 THR A CA 1
ATOM 873 C C . THR A 1 108 ? -15.371 -7.025 14.623 1.00 91.25 108 THR A C 1
ATOM 875 O O . THR A 1 108 ? -15.738 -6.077 15.310 1.00 91.25 108 THR A O 1
ATOM 878 N N . MET A 1 109 ? -14.073 -7.202 14.369 1.00 90.75 109 MET A N 1
ATOM 879 C CA . MET A 1 109 ? -13.065 -6.231 14.809 1.00 90.75 109 MET A CA 1
ATOM 880 C C . MET A 1 109 ? -13.196 -4.905 14.051 1.00 90.75 109 MET A C 1
ATOM 882 O O . MET A 1 109 ? -13.122 -3.837 14.658 1.00 90.75 109 MET A O 1
ATOM 886 N N . LEU A 1 110 ? -13.454 -4.958 12.740 1.00 90.19 110 LEU A N 1
ATOM 887 C CA . LEU A 1 110 ? -13.719 -3.768 11.932 1.00 90.19 110 LEU A CA 1
ATOM 888 C C . LEU A 1 110 ? -14.988 -3.038 12.376 1.00 90.19 110 LEU A C 1
ATOM 890 O O . LEU A 1 110 ? -14.967 -1.813 12.459 1.00 90.19 110 LEU A O 1
ATOM 894 N N . SER A 1 111 ? -16.071 -3.751 12.701 1.00 89.31 111 SER A N 1
ATOM 895 C CA . SER A 1 111 ? -17.311 -3.117 13.164 1.00 89.31 111 SER A CA 1
ATOM 896 C C . SER A 1 111 ? -17.109 -2.351 14.472 1.00 89.31 111 SER A C 1
ATOM 898 O O . SER A 1 111 ? -17.646 -1.253 14.613 1.00 89.31 111 SER A O 1
ATOM 900 N N . ARG A 1 112 ? -16.283 -2.864 15.392 1.00 88.06 112 ARG A N 1
ATOM 901 C CA . ARG A 1 112 ? -15.901 -2.157 16.625 1.00 88.06 112 ARG A CA 1
ATOM 902 C C . ARG A 1 112 ? -15.077 -0.910 16.343 1.00 88.06 112 ARG A C 1
ATOM 904 O O . ARG A 1 112 ? -15.384 0.157 16.861 1.00 88.06 112 ARG A O 1
ATOM 911 N N . ILE A 1 113 ? -14.063 -1.023 15.488 1.00 86.50 113 ILE A N 1
ATOM 912 C CA . ILE A 1 113 ? -13.155 0.095 15.194 1.00 86.50 113 ILE A CA 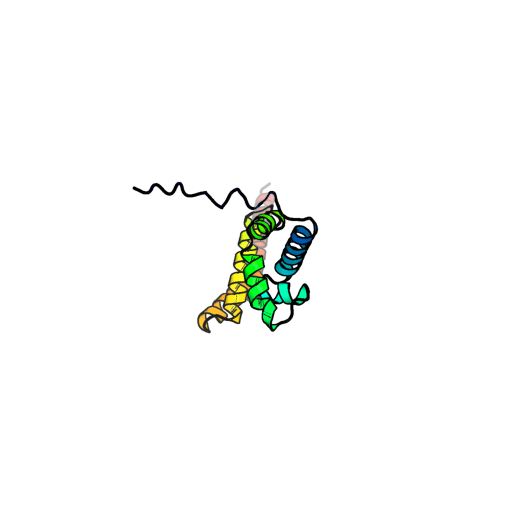1
ATOM 913 C C . ILE A 1 113 ? -13.867 1.215 14.425 1.00 86.50 113 ILE A C 1
ATOM 915 O O . ILE A 1 113 ? -13.583 2.392 14.639 1.00 86.50 113 ILE A O 1
ATOM 919 N N . LEU A 1 114 ? -14.822 0.864 13.562 1.00 85.88 114 LEU A N 1
ATOM 920 C CA . LEU A 1 114 ? -15.661 1.819 12.838 1.00 85.88 114 LEU A CA 1
ATOM 921 C C . LEU A 1 114 ? -16.834 2.347 13.678 1.00 85.88 114 LEU A C 1
ATOM 923 O O . LEU A 1 114 ? -17.584 3.196 13.201 1.00 85.88 114 LEU A O 1
ATOM 927 N N . GLY A 1 115 ? -17.022 1.848 14.905 1.00 82.00 115 GLY A N 1
ATOM 928 C CA . GLY A 1 115 ? -18.152 2.223 15.754 1.00 82.00 115 GLY A CA 1
ATOM 929 C C . GLY A 1 115 ? -19.512 1.836 15.162 1.00 82.00 115 GLY A C 1
ATOM 930 O O . GLY A 1 115 ? -20.509 2.500 15.436 1.00 82.00 115 GLY A O 1
ATOM 931 N N . ILE A 1 116 ? -19.548 0.796 14.324 1.00 82.50 116 ILE A N 1
ATOM 932 C CA . ILE A 1 116 ? -20.772 0.173 13.796 1.00 82.50 116 ILE A CA 1
ATOM 933 C C . ILE A 1 116 ? -21.378 -0.743 14.866 1.00 82.50 116 ILE A C 1
ATOM 935 O O . ILE A 1 116 ? -22.598 -0.835 14.989 1.00 82.50 116 ILE A O 1
ATOM 939 N N . ASP A 1 117 ? -20.525 -1.373 15.678 1.00 70.00 117 ASP A N 1
ATOM 940 C CA . ASP A 1 117 ? -20.904 -2.227 16.808 1.00 70.00 117 ASP A CA 1
ATOM 941 C C . ASP A 1 117 ? -21.351 -1.387 18.024 1.00 70.00 117 ASP A C 1
ATOM 943 O O . ASP A 1 117 ? -20.782 -1.461 19.107 1.00 70.00 117 ASP A O 1
ATOM 947 N N . LYS A 1 118 ? -22.357 -0.521 17.835 1.00 60.69 118 LYS A N 1
ATOM 948 C CA . LYS A 1 118 ? -22.997 0.275 18.904 1.00 60.69 118 LYS A CA 1
ATOM 949 C C . LYS A 1 118 ? -24.082 -0.495 19.664 1.00 60.69 118 LYS A C 1
ATOM 951 O O . LYS A 1 118 ? -24.909 0.105 20.347 1.00 60.69 118 LYS A O 1
ATOM 956 N N . PHE A 1 119 ? -24.094 -1.819 19.574 1.00 53.69 119 PHE A N 1
ATOM 957 C CA . PHE A 1 119 ? -25.068 -2.657 20.264 1.00 53.69 119 PHE A CA 1
ATOM 958 C C . PHE A 1 119 ? -24.476 -3.255 21.546 1.00 53.69 119 PHE A C 1
ATOM 960 O O . PHE A 1 119 ? -24.313 -4.467 21.630 1.00 53.69 119 PHE A O 1
ATOM 967 N N . ASN A 1 120 ? -24.172 -2.405 22.544 1.00 48.50 120 ASN A N 1
ATOM 968 C CA . ASN A 1 120 ? -24.340 -2.772 23.968 1.00 48.50 120 ASN A CA 1
ATOM 969 C C . ASN A 1 120 ? -24.200 -1.650 25.028 1.00 48.50 120 ASN A C 1
ATOM 971 O O . ASN A 1 120 ? -24.139 -1.954 26.218 1.00 48.50 120 ASN A O 1
ATOM 975 N N . ASP A 1 121 ? -24.200 -0.362 24.670 1.00 51.97 121 ASP A N 1
ATOM 976 C CA . ASP A 1 121 ? -23.988 0.722 25.654 1.00 51.97 121 ASP A CA 1
ATOM 977 C C . ASP A 1 121 ? -25.266 1.278 26.312 1.00 51.97 121 ASP A C 1
ATOM 979 O O . ASP A 1 121 ? -25.245 2.348 26.919 1.00 51.97 121 ASP A O 1
ATOM 983 N N . SER A 1 122 ? -26.391 0.550 26.297 1.00 54.53 122 SER A N 1
ATOM 984 C CA . SER A 1 122 ? -27.520 0.911 27.179 1.00 54.53 122 SER A CA 1
ATOM 985 C C . SER A 1 122 ? -27.143 0.797 28.662 1.00 54.53 122 SER A C 1
ATOM 987 O O . SER A 1 122 ? -27.720 1.474 29.515 1.00 54.53 122 SER A O 1
ATOM 989 N N . THR A 1 123 ? -26.160 -0.052 28.967 1.00 55.56 123 THR A N 1
ATOM 990 C CA . THR A 1 123 ? -25.650 -0.282 30.321 1.00 55.56 123 THR A CA 1
ATOM 991 C C . THR A 1 123 ? -24.737 0.862 30.765 1.00 55.56 123 THR A C 1
ATOM 993 O O . THR A 1 123 ? -24.872 1.336 31.888 1.00 55.56 123 THR A O 1
ATOM 996 N N . THR A 1 124 ? -23.889 1.376 29.872 1.00 62.81 124 THR A N 1
ATOM 997 C CA . THR A 1 124 ? -22.872 2.393 30.180 1.00 62.81 124 THR A CA 1
ATOM 998 C C . THR A 1 124 ? -23.489 3.773 30.403 1.00 62.81 124 THR A C 1
ATOM 1000 O O . THR A 1 124 ? -23.248 4.377 31.441 1.00 62.81 124 THR A O 1
ATOM 1003 N N . ALA A 1 125 ? -24.407 4.221 29.537 1.00 63.72 125 ALA A N 1
ATOM 1004 C CA . ALA A 1 125 ? -25.096 5.505 29.732 1.00 63.72 125 ALA A CA 1
ATOM 1005 C C . ALA A 1 125 ? -25.959 5.523 31.011 1.00 63.72 125 ALA A C 1
ATOM 1007 O O . ALA A 1 125 ? -26.000 6.511 31.745 1.00 63.72 125 ALA A O 1
ATOM 1008 N N . SER A 1 126 ? -26.627 4.405 31.315 1.00 69.00 126 SER A N 1
ATOM 1009 C CA . SER A 1 126 ? -27.415 4.266 32.547 1.00 69.00 126 SER A CA 1
ATOM 1010 C C . SER A 1 126 ? -26.524 4.251 33.794 1.00 69.00 126 SER A C 1
ATOM 1012 O O . SER A 1 126 ? -26.889 4.819 34.823 1.00 69.00 126 SER A O 1
ATOM 1014 N N . GLN A 1 127 ? -25.345 3.628 33.710 1.00 73.75 127 GLN A N 1
ATOM 1015 C CA . GLN A 1 127 ? -24.354 3.606 34.787 1.00 73.75 127 GLN A CA 1
ATOM 1016 C C . GLN A 1 127 ? -23.707 4.977 35.007 1.00 73.75 127 GLN A C 1
ATOM 1018 O O . GLN A 1 127 ? -23.567 5.384 36.157 1.00 73.75 127 GLN A O 1
ATOM 1023 N N . GLU A 1 128 ? -23.389 5.711 33.941 1.00 78.50 128 GLU A N 1
ATOM 1024 C CA . GLU A 1 128 ? -22.859 7.078 34.000 1.00 78.50 128 GLU A CA 1
ATOM 1025 C C . GLU A 1 128 ? -23.865 8.048 34.628 1.00 78.50 128 GLU A C 1
ATOM 1027 O O . GLU A 1 128 ? -23.508 8.811 35.527 1.00 78.50 128 GLU A O 1
ATOM 1032 N N . LEU A 1 129 ? -25.146 7.964 34.250 1.00 82.31 129 LEU A N 1
ATOM 1033 C CA . LEU A 1 129 ? -26.208 8.744 34.892 1.00 82.31 129 LEU A CA 1
ATOM 1034 C C . LEU A 1 129 ? -26.368 8.370 36.372 1.00 82.31 129 LEU A C 1
ATOM 1036 O O . LEU A 1 129 ? -26.468 9.250 37.224 1.00 82.31 129 LEU A O 1
ATOM 1040 N N . ALA A 1 130 ? -26.345 7.077 36.708 1.00 82.81 130 ALA A N 1
ATOM 1041 C CA . ALA A 1 130 ? -26.432 6.621 38.096 1.00 82.81 130 ALA A CA 1
ATOM 1042 C C . ALA A 1 130 ? -25.211 7.032 38.943 1.00 82.81 130 ALA A C 1
ATOM 1044 O O . ALA A 1 130 ? -25.336 7.225 40.154 1.00 82.81 130 ALA A O 1
ATOM 1045 N N . GLN A 1 131 ? -24.028 7.150 38.339 1.00 84.00 131 GLN A N 1
ATOM 1046 C CA . GLN A 1 131 ? -22.826 7.684 38.983 1.00 84.00 131 GLN A CA 1
ATOM 1047 C C . GLN A 1 131 ? -22.988 9.188 39.245 1.00 84.00 131 GLN A C 1
ATOM 1049 O O . GLN A 1 131 ? -22.867 9.621 40.386 1.00 84.00 131 GLN A O 1
ATOM 1054 N N . ALA A 1 132 ? -23.395 9.952 38.227 1.00 86.12 132 ALA A N 1
ATOM 1055 C CA . ALA A 1 132 ? -23.610 11.392 38.335 1.00 86.12 132 ALA A CA 1
ATOM 1056 C C . ALA A 1 132 ? -24.671 11.759 39.390 1.00 86.12 132 ALA A C 1
ATOM 1058 O O . ALA A 1 132 ? -24.485 12.708 40.150 1.00 86.12 132 ALA A O 1
ATOM 1059 N N . PHE A 1 133 ? -25.763 10.989 39.493 1.00 87.06 133 PHE A N 1
ATOM 1060 C CA . PHE A 1 133 ? -26.770 11.194 40.541 1.00 87.06 133 PHE A CA 1
ATOM 1061 C C . PHE A 1 133 ? -26.239 10.903 41.950 1.00 87.06 133 PHE A C 1
ATOM 1063 O O . PHE A 1 133 ? -26.592 11.622 42.887 1.00 87.06 133 PHE A O 1
ATOM 1070 N N . ARG A 1 134 ? -25.388 9.881 42.113 1.00 86.19 134 ARG A N 1
ATOM 1071 C CA . ARG A 1 134 ? -24.754 9.576 43.404 1.00 86.19 134 ARG A CA 1
ATOM 1072 C C . ARG A 1 134 ? -23.816 10.700 43.828 1.00 86.19 134 ARG A C 1
ATOM 1074 O O . ARG A 1 134 ? -24.014 11.253 44.908 1.00 86.19 134 ARG A O 1
ATOM 1081 N N . ASP A 1 135 ? -22.917 11.118 42.944 1.00 86.38 135 ASP A N 1
ATOM 1082 C CA . ASP A 1 135 ? -21.957 12.195 43.209 1.00 86.38 135 ASP A CA 1
ATOM 1083 C C . ASP A 1 135 ? -22.666 13.525 43.524 1.00 86.38 135 ASP A C 1
ATOM 1085 O O . ASP A 1 135 ? -22.282 14.255 44.441 1.00 86.38 135 ASP A O 1
ATOM 1089 N N . PHE A 1 136 ? -23.759 13.827 42.815 1.00 87.06 136 PHE A N 1
ATOM 1090 C CA . PHE A 1 136 ? -24.587 15.003 43.089 1.00 87.06 136 PHE A CA 1
ATOM 1091 C C . PHE A 1 136 ? -25.258 14.939 44.471 1.00 87.06 136 PHE A C 1
ATOM 1093 O O . PHE A 1 136 ? -25.248 15.924 45.212 1.00 87.06 136 PHE A O 1
ATOM 1100 N N . SER A 1 137 ? -25.807 13.779 44.848 1.00 85.25 137 SER A N 1
ATOM 1101 C CA . SER A 1 137 ? -26.436 13.588 46.162 1.00 85.25 137 SER A CA 1
ATOM 1102 C C . SER A 1 137 ? -25.436 13.684 47.322 1.00 85.25 137 SER A C 1
ATOM 1104 O O . SER A 1 137 ? -25.750 14.263 48.363 1.00 85.25 137 SER A O 1
ATOM 1106 N N . GLU A 1 138 ? -24.215 13.181 47.135 1.00 82.94 138 GLU A N 1
ATOM 1107 C CA . GLU A 1 138 ? -23.152 13.250 48.139 1.00 82.94 138 GLU A CA 1
ATOM 1108 C C . GLU A 1 138 ? -22.647 14.681 48.340 1.00 82.94 138 GLU A C 1
ATOM 1110 O O . GLU A 1 138 ? -22.384 15.087 49.475 1.00 82.94 138 GLU A O 1
ATOM 1115 N N . ASN A 1 139 ? -22.570 15.472 47.268 1.00 79.75 139 ASN A N 1
ATOM 1116 C CA . ASN A 1 139 ? -22.197 16.882 47.355 1.00 79.75 139 ASN A CA 1
ATOM 1117 C C . ASN A 1 139 ? -23.279 17.725 48.050 1.00 79.75 139 ASN A C 1
ATOM 1119 O O . ASN A 1 139 ? -22.954 18.490 48.955 1.00 79.75 139 ASN A O 1
ATOM 1123 N N . LEU A 1 140 ? -24.565 17.505 47.753 1.00 75.44 140 LEU A N 1
ATOM 1124 C CA . LEU A 1 140 ? -25.670 18.148 48.485 1.00 75.44 140 LEU A CA 1
ATOM 1125 C C . LEU A 1 140 ? -25.658 17.822 49.988 1.00 75.44 140 LEU A C 1
ATOM 1127 O O . LEU A 1 140 ? -25.919 18.686 50.825 1.00 75.44 140 LEU A O 1
ATOM 1131 N N . ALA A 1 141 ? -25.334 16.578 50.351 1.00 72.00 141 ALA A N 1
ATOM 1132 C CA . ALA A 1 141 ? -25.242 16.159 51.748 1.00 72.00 141 ALA A CA 1
ATOM 1133 C C . ALA A 1 141 ? -24.030 16.764 52.486 1.00 72.00 141 ALA A C 1
ATOM 1135 O O . ALA A 1 141 ? -24.059 16.883 53.715 1.00 72.00 141 ALA A O 1
ATOM 1136 N N . ARG A 1 142 ? -22.968 17.140 51.761 1.00 69.31 142 ARG A N 1
ATOM 1137 C CA . ARG A 1 142 ? -21.811 17.867 52.309 1.00 69.31 142 ARG A CA 1
ATOM 1138 C C . ARG A 1 142 ? -22.114 19.350 52.510 1.00 69.31 142 ARG A C 1
ATOM 1140 O O . ARG A 1 142 ? -21.767 19.878 53.564 1.00 69.31 142 ARG A O 1
ATOM 1147 N N . ASP A 1 143 ? -22.820 19.973 51.572 1.00 64.75 143 ASP A N 1
ATOM 1148 C CA . ASP A 1 143 ? -23.175 21.397 51.641 1.00 64.75 143 ASP A CA 1
ATOM 1149 C C . ASP A 1 143 ? -24.270 21.696 52.682 1.00 64.75 143 ASP A C 1
ATOM 1151 O O . ASP A 1 143 ? -24.337 22.800 53.208 1.00 64.75 143 ASP A O 1
ATOM 1155 N N . SER A 1 144 ? -25.086 20.706 53.061 1.00 59.25 144 SER A N 1
ATOM 1156 C CA . SER A 1 144 ? -26.108 20.840 54.114 1.00 59.25 144 SER A CA 1
ATOM 1157 C C . SER A 1 144 ? -25.563 20.748 55.556 1.00 59.25 144 SER A C 1
ATOM 1159 O O . SER A 1 144 ? -26.351 20.813 56.502 1.00 59.25 144 SER A O 1
ATOM 1161 N N . LYS A 1 145 ? -24.253 20.538 55.755 1.00 57.78 145 LYS A N 1
ATOM 1162 C CA . LYS A 1 145 ? -23.621 20.408 57.086 1.00 57.78 145 LYS A CA 1
ATOM 1163 C C . LYS A 1 145 ? -22.944 21.689 57.601 1.00 57.78 145 LYS A C 1
ATOM 1165 O O . LYS A 1 145 ? -22.235 21.612 58.606 1.00 57.78 145 LYS A O 1
ATOM 1170 N N . TYR A 1 146 ? -23.187 22.833 56.962 1.00 50.44 146 TYR A N 1
ATOM 1171 C CA . TYR A 1 146 ? -22.747 24.156 57.416 1.00 50.44 146 TYR A CA 1
ATOM 1172 C C . TYR A 1 146 ? -23.929 25.097 57.631 1.00 50.44 146 TYR A C 1
ATOM 1174 O O . TYR A 1 146 ? -24.850 25.089 56.785 1.00 50.44 146 TYR A O 1
#

Sequence (146 aa):
MGKQTAFDVSEMKQGYLTPDERLLRDEFVKEYLKDFDPYKAALRMGFQSVFAEDQGQLLINDPYVQAQLPKIRPEPKDQFESDRQLVMDTLRRAAQNGPFNTQVQAATMLSRILGIDKFNDSTTASQELAQAFRDFSENLARDSKY

Secondary structure (DSSP, 8-state):
--------TTSTTSS---HHHHHHHHHHHHHHHHHS-HHHHHHHTT--HHHHHHHHHHHHT-HHHHHHHHHHS---SSHHHHHHHHHHHHHHHHHHHS-HHHHHHHHHHHHHHTT---TTTHHHHHHHHHHHHHHHHHHHHHHTT-

pLDDT: mean 78.54, std 16.16, range [37.56, 93.56]

Foldseek 3Di:
DDDPPPPPPLPPPPPDQDPVNLVLLVQLLVQCVVPVDLLRSQVVSPDDNVCSVVVSVVSCPDPSNVVVNVVPPPPPPDVVVVVVVVLLVVLVCQLVPNPPVSVVVSVVVVCVVVVVPVPDCVVVVVVVVVVVVVVVVVVVVVVVPD

Radius of gyration: 28.35 Å; chains: 1; bounding box: 72×44×81 Å